Protein AF-A0A316V2R5-F1 (afdb_monomer)

Structure (mmCIF, N/CA/C/O backbone):
data_AF-A0A316V2R5-F1
#
_entry.id   AF-A0A316V2R5-F1
#
loop_
_atom_site.group_PDB
_atom_site.id
_atom_site.type_symbol
_atom_site.label_atom_id
_atom_site.label_alt_id
_atom_site.label_comp_id
_atom_site.label_asym_id
_atom_site.label_entity_id
_atom_site.label_seq_id
_atom_site.pdbx_PDB_ins_code
_atom_site.Cartn_x
_atom_site.Cartn_y
_atom_site.Cartn_z
_atom_site.occupancy
_atom_site.B_iso_or_equiv
_atom_site.auth_seq_id
_atom_site.auth_comp_id
_atom_site.auth_asym_id
_atom_site.auth_atom_id
_atom_site.pdbx_PDB_model_num
ATOM 1 N N . MET A 1 1 ? 9.899 -23.967 -15.876 1.00 57.00 1 MET A N 1
ATOM 2 C CA . MET A 1 1 ? 8.628 -23.211 -15.819 1.00 57.00 1 MET A CA 1
ATOM 3 C C . MET A 1 1 ? 8.874 -22.026 -14.898 1.00 57.00 1 MET A C 1
ATOM 5 O O . MET A 1 1 ? 9.394 -22.251 -13.816 1.00 57.00 1 MET A O 1
ATOM 9 N N . TYR A 1 2 ? 8.660 -20.788 -15.346 1.00 71.38 2 TYR A N 1
ATOM 10 C CA . TYR A 1 2 ? 8.937 -19.598 -14.530 1.00 71.38 2 TYR A CA 1
ATOM 11 C C . TYR A 1 2 ? 7.836 -19.449 -13.472 1.00 71.38 2 TYR A C 1
ATOM 13 O O . TYR A 1 2 ? 6.661 -19.395 -13.844 1.00 71.38 2 TYR A O 1
ATOM 21 N N . ASP A 1 3 ? 8.188 -19.426 -12.184 1.00 87.25 3 ASP A N 1
ATOM 22 C CA . ASP A 1 3 ? 7.210 -19.162 -11.127 1.00 87.25 3 ASP A CA 1
ATOM 23 C C . ASP A 1 3 ? 6.804 -17.686 -11.172 1.00 87.25 3 ASP A C 1
ATOM 25 O O . ASP A 1 3 ? 7.590 -16.796 -10.852 1.00 87.25 3 ASP A O 1
ATOM 29 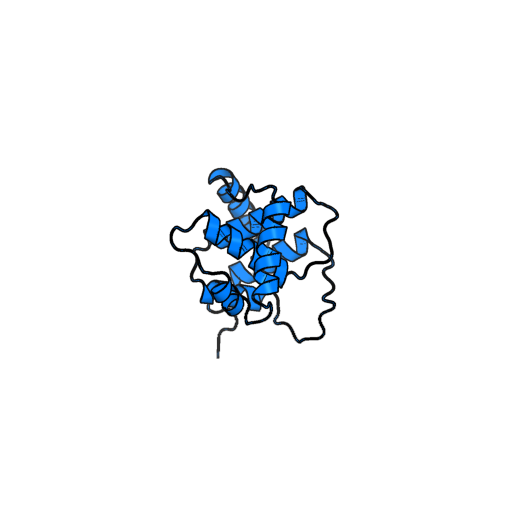N N . ARG A 1 4 ? 5.559 -17.430 -11.581 1.00 89.31 4 ARG A N 1
ATOM 30 C CA . ARG A 1 4 ? 4.990 -16.078 -11.693 1.00 89.31 4 ARG A CA 1
ATOM 31 C C . ARG A 1 4 ? 4.836 -15.380 -10.343 1.00 89.31 4 ARG A C 1
ATOM 33 O O . ARG A 1 4 ? 4.650 -14.169 -10.318 1.00 89.31 4 ARG A O 1
ATOM 40 N N . PHE A 1 5 ? 4.899 -16.135 -9.247 1.00 93.44 5 PHE A N 1
ATOM 41 C CA . PHE A 1 5 ? 4.789 -15.609 -7.894 1.00 93.44 5 PHE A CA 1
ATOM 42 C C . PHE A 1 5 ? 6.138 -15.452 -7.197 1.00 93.44 5 PHE A C 1
ATOM 44 O O . PHE A 1 5 ? 6.164 -14.952 -6.079 1.00 93.44 5 PHE A O 1
ATOM 51 N N . TYR A 1 6 ? 7.253 -15.828 -7.832 1.00 92.56 6 TYR A N 1
ATOM 52 C CA . TYR A 1 6 ? 8.590 -15.638 -7.264 1.00 92.56 6 TYR A CA 1
ATOM 53 C C . TYR A 1 6 ? 8.755 -16.218 -5.840 1.00 92.56 6 TYR A C 1
ATOM 55 O O . TYR A 1 6 ? 9.518 -15.674 -5.047 1.00 92.56 6 TYR A O 1
ATOM 63 N N . GLY A 1 7 ? 8.018 -17.280 -5.492 1.00 92.62 7 GLY A N 1
ATOM 64 C CA . GLY A 1 7 ? 7.961 -17.847 -4.139 1.00 92.62 7 GLY A CA 1
ATOM 65 C C . GLY A 1 7 ? 6.985 -17.171 -3.161 1.00 92.62 7 GLY A C 1
ATOM 66 O O . GLY A 1 7 ? 6.810 -17.666 -2.057 1.00 92.62 7 GLY A O 1
ATOM 67 N N . HIS A 1 8 ? 6.296 -16.095 -3.549 1.00 93.88 8 HIS A N 1
ATOM 68 C CA . HIS A 1 8 ? 5.414 -15.293 -2.684 1.00 93.88 8 HIS A CA 1
ATOM 69 C C . HIS A 1 8 ? 3.914 -15.541 -2.919 1.00 93.88 8 HIS A C 1
ATOM 71 O O . HIS A 1 8 ? 3.099 -14.636 -2.729 1.00 93.88 8 HIS A O 1
ATOM 77 N N . ARG A 1 9 ? 3.513 -16.735 -3.376 1.00 93.88 9 ARG A N 1
ATOM 78 C CA . ARG A 1 9 ? 2.118 -17.011 -3.775 1.00 93.88 9 ARG A CA 1
ATOM 79 C C . ARG A 1 9 ? 1.118 -16.730 -2.656 1.00 93.88 9 ARG A C 1
ATOM 81 O O . ARG A 1 9 ? 0.204 -15.935 -2.853 1.00 93.88 9 ARG A O 1
ATOM 88 N N . GLU A 1 10 ? 1.318 -17.353 -1.501 1.00 93.81 10 GLU A N 1
ATOM 89 C CA . GLU A 1 10 ? 0.358 -17.331 -0.394 1.00 93.81 10 GLU A CA 1
ATOM 90 C C . GLU A 1 10 ? 0.108 -15.911 0.120 1.00 93.81 10 GLU A C 1
ATOM 92 O O . GLU A 1 10 ? -1.036 -15.455 0.150 1.00 93.81 10 GLU A O 1
ATOM 97 N N . ILE A 1 11 ? 1.175 -15.171 0.436 1.00 94.94 11 ILE A N 1
ATOM 98 C CA . ILE A 1 11 ? 1.071 -13.792 0.928 1.00 94.94 11 ILE A CA 1
ATOM 99 C C . ILE A 1 11 ? 0.495 -12.838 -0.126 1.00 94.94 11 ILE A C 1
ATOM 101 O O . ILE A 1 11 ? -0.235 -11.901 0.208 1.00 94.94 11 ILE A O 1
ATOM 105 N N . SER A 1 12 ? 0.760 -13.085 -1.411 1.00 95.88 12 SER A N 1
ATOM 106 C CA . SER A 1 12 ? 0.262 -12.230 -2.491 1.00 95.88 12 SER A CA 1
ATOM 107 C C . SER A 1 12 ? -1.225 -12.432 -2.762 1.00 95.88 12 SER A C 1
ATOM 109 O O . SER A 1 12 ? -1.952 -11.461 -2.973 1.00 95.88 12 SER A O 1
ATOM 111 N N . GLU A 1 13 ? -1.696 -13.679 -2.734 1.00 94.50 13 GLU A N 1
ATOM 112 C CA . GLU A 1 13 ? -3.117 -14.002 -2.883 1.00 94.50 13 GLU A CA 1
ATOM 113 C C . GLU A 1 13 ? -3.917 -13.589 -1.641 1.00 94.50 13 GLU A C 1
ATOM 115 O O . GLU A 1 13 ? -5.005 -13.026 -1.781 1.00 94.50 13 GLU A O 1
ATOM 120 N N . LEU A 1 14 ? -3.349 -13.749 -0.439 1.00 94.81 14 LEU A N 1
ATOM 121 C CA . LEU A 1 14 ? -3.911 -13.179 0.786 1.00 94.81 14 LEU A CA 1
ATOM 122 C C . LEU A 1 14 ? -4.071 -11.659 0.664 1.00 94.81 14 LEU A C 1
ATOM 124 O O . LEU A 1 14 ? -5.147 -11.122 0.923 1.00 94.81 14 LEU A O 1
ATOM 128 N N . SER A 1 15 ? -3.019 -10.966 0.229 1.00 95.62 15 SER A N 1
ATOM 129 C CA . SER A 1 15 ? -3.038 -9.512 0.056 1.00 95.62 15 SER A CA 1
ATOM 130 C C . SER A 1 15 ? -4.097 -9.067 -0.961 1.00 95.62 15 SER A C 1
ATOM 132 O O . SER A 1 15 ? -4.845 -8.124 -0.698 1.00 95.62 15 SER A O 1
ATOM 134 N N . GLU A 1 16 ? -4.217 -9.761 -2.100 1.00 94.31 16 GLU A N 1
ATOM 135 C CA . GLU A 1 16 ? -5.275 -9.520 -3.095 1.00 94.31 16 GLU A CA 1
ATOM 136 C C . GLU A 1 16 ? -6.676 -9.705 -2.489 1.00 94.31 16 GLU A C 1
ATOM 138 O O . GLU A 1 16 ? -7.549 -8.854 -2.692 1.00 94.31 16 GLU A O 1
ATOM 143 N N . SER A 1 17 ? -6.883 -10.776 -1.717 1.00 92.62 17 SER A N 1
ATOM 144 C CA . SER A 1 17 ? -8.154 -11.066 -1.045 1.00 92.62 17 SER A CA 1
ATOM 145 C C . SER A 1 17 ? -8.529 -9.974 -0.038 1.00 92.62 17 SER A C 1
ATOM 147 O O . SER A 1 17 ? -9.634 -9.432 -0.092 1.00 92.62 17 SER A O 1
ATOM 149 N N . VAL A 1 18 ? -7.586 -9.556 0.814 1.00 93.19 18 VAL A N 1
ATOM 150 C CA . VAL A 1 18 ? -7.789 -8.481 1.801 1.00 93.19 18 VAL A CA 1
ATOM 151 C C . VAL A 1 18 ? -8.138 -7.160 1.119 1.00 93.19 18 VAL A C 1
ATOM 153 O O . VAL A 1 18 ? -9.100 -6.497 1.509 1.00 93.19 18 VAL A O 1
ATOM 156 N N . ILE A 1 19 ? -7.403 -6.773 0.074 1.00 93.06 19 ILE A N 1
ATOM 157 C CA . ILE A 1 19 ? -7.681 -5.537 -0.673 1.00 93.06 19 ILE A CA 1
ATOM 158 C C . ILE A 1 19 ? -9.070 -5.594 -1.314 1.00 93.06 19 ILE A C 1
ATOM 160 O O . ILE A 1 19 ? -9.820 -4.617 -1.251 1.00 93.06 19 ILE A O 1
ATOM 164 N N . SER A 1 20 ? -9.431 -6.740 -1.890 1.00 90.00 20 SER A N 1
ATOM 165 C CA . SER A 1 20 ? -10.738 -6.948 -2.517 1.00 90.00 20 SER A CA 1
ATOM 166 C C . SER A 1 20 ? -11.876 -6.876 -1.497 1.00 90.00 20 SER A C 1
ATOM 168 O O . SER A 1 20 ? -12.891 -6.232 -1.762 1.00 90.00 20 SER A O 1
ATOM 170 N N . ALA A 1 21 ? -11.691 -7.459 -0.310 1.00 89.69 21 ALA A N 1
ATOM 171 C CA . ALA A 1 21 ? -12.656 -7.399 0.784 1.00 89.69 21 ALA A CA 1
ATOM 172 C C . ALA A 1 21 ? -12.825 -5.971 1.336 1.00 89.69 21 ALA A C 1
ATOM 174 O O . ALA A 1 21 ? -13.944 -5.532 1.598 1.00 89.69 21 ALA A O 1
ATOM 175 N N . LEU A 1 22 ? -11.731 -5.213 1.474 1.00 90.50 22 LEU A N 1
ATOM 176 C CA . LEU A 1 22 ? -11.766 -3.844 2.000 1.00 90.50 22 LEU A CA 1
ATOM 177 C C . LEU A 1 22 ? -12.360 -2.834 1.004 1.00 90.50 22 LEU A C 1
ATOM 179 O O . LEU A 1 22 ? -13.058 -1.903 1.412 1.00 90.50 22 LEU A O 1
ATOM 183 N N . PHE A 1 23 ? -12.102 -2.984 -0.296 1.00 87.50 23 PHE A N 1
ATOM 184 C CA . PHE A 1 23 ? -12.419 -1.962 -1.306 1.00 87.50 23 PHE A CA 1
ATOM 185 C C . PHE A 1 23 ? -13.319 -2.464 -2.443 1.00 87.50 23 PHE A C 1
ATOM 187 O O . PHE A 1 23 ? -13.277 -1.897 -3.533 1.00 87.50 23 PHE A O 1
ATOM 194 N N . ALA A 1 24 ? -14.139 -3.492 -2.183 1.00 69.25 24 ALA A N 1
ATOM 195 C CA . ALA A 1 24 ? -15.041 -4.133 -3.145 1.00 69.25 24 ALA A CA 1
ATOM 196 C C . ALA A 1 24 ? -15.656 -3.149 -4.163 1.00 69.25 24 ALA A C 1
ATOM 198 O O . ALA A 1 24 ? -16.225 -2.120 -3.787 1.00 69.25 24 ALA A O 1
ATOM 199 N N . SER A 1 25 ? -15.552 -3.511 -5.450 1.00 57.28 25 SER A N 1
ATOM 200 C CA . SER A 1 25 ? -15.792 -2.682 -6.645 1.00 57.28 25 SER A CA 1
ATOM 201 C C . SER A 1 25 ? -14.676 -1.674 -6.949 1.00 57.28 25 SER A C 1
ATOM 203 O O . SER A 1 25 ? -14.856 -0.452 -6.899 1.00 57.28 25 SER A O 1
ATOM 205 N N . VAL A 1 26 ? -13.536 -2.202 -7.388 1.00 52.50 26 VAL A N 1
ATOM 206 C CA . VAL A 1 26 ? -12.526 -1.421 -8.097 1.00 52.50 26 VAL A CA 1
ATOM 207 C C . VAL A 1 26 ? -12.589 -1.758 -9.583 1.00 52.50 26 VAL A C 1
ATOM 209 O O . VAL A 1 26 ? -11.861 -2.613 -10.075 1.00 52.50 26 VAL A O 1
ATOM 212 N N . SER A 1 27 ? -13.485 -1.102 -10.314 1.00 47.22 27 SER A N 1
ATOM 213 C CA . SER A 1 27 ? -13.498 -1.187 -11.774 1.00 47.22 27 SER A CA 1
ATOM 214 C C . SER A 1 27 ? -12.279 -0.433 -12.300 1.00 47.22 27 SER A C 1
ATOM 216 O O . SER A 1 27 ? -12.206 0.792 -12.205 1.00 47.22 27 SER A O 1
ATOM 218 N N . SER A 1 28 ? -11.286 -1.152 -12.818 1.00 49.19 28 SER A N 1
ATOM 219 C CA . SER A 1 28 ? -10.127 -0.542 -13.461 1.00 49.19 28 SER A CA 1
ATOM 220 C C . SER A 1 28 ? -10.562 0.116 -14.770 1.00 49.19 28 SER A C 1
ATOM 222 O O . SER A 1 28 ? -10.655 -0.541 -15.802 1.00 49.19 28 SER A O 1
ATOM 224 N N . SER A 1 29 ? -10.783 1.429 -14.762 1.00 47.66 29 SER A N 1
ATOM 225 C CA . SER A 1 29 ? -10.847 2.243 -15.981 1.00 47.66 29 SER A CA 1
ATOM 226 C C . SER A 1 29 ? -9.435 2.471 -16.546 1.00 47.66 29 SER A C 1
ATOM 228 O O . SER A 1 29 ? -9.019 3.608 -16.765 1.00 47.66 29 SER A O 1
ATOM 230 N N . GLN A 1 30 ? -8.640 1.407 -16.688 1.00 54.78 30 GLN A N 1
ATOM 231 C CA . GLN A 1 30 ? -7.289 1.481 -17.239 1.00 54.78 30 GLN A CA 1
ATOM 232 C C . GLN A 1 30 ? -7.267 0.811 -18.607 1.00 54.78 30 GLN A C 1
ATOM 234 O O . GLN A 1 30 ? -7.675 -0.332 -18.769 1.00 54.78 30 GLN A O 1
ATOM 239 N N . THR A 1 31 ? -6.789 1.558 -19.597 1.00 53.44 31 THR A N 1
ATOM 240 C CA . THR A 1 31 ? -6.700 1.153 -21.006 1.00 53.44 31 THR A CA 1
ATOM 241 C C . THR A 1 31 ? -5.473 0.290 -21.307 1.00 53.44 31 THR A C 1
ATOM 243 O O . THR A 1 31 ? -5.319 -0.186 -22.428 1.00 53.44 31 THR A O 1
ATOM 246 N N . ARG A 1 32 ? -4.581 0.095 -20.325 1.00 62.09 32 ARG A N 1
ATOM 247 C CA . ARG A 1 32 ? -3.375 -0.730 -20.448 1.00 62.09 32 ARG A CA 1
ATOM 248 C C . ARG A 1 32 ? -3.621 -2.110 -19.839 1.00 62.09 32 ARG A C 1
ATOM 250 O O . ARG A 1 32 ? -4.241 -2.174 -18.780 1.00 62.09 32 ARG A O 1
ATOM 257 N N . PRO A 1 33 ? -3.105 -3.192 -20.447 1.00 69.81 33 PRO A N 1
ATOM 258 C CA . PRO A 1 33 ? -3.133 -4.503 -19.819 1.00 69.81 33 PRO A CA 1
ATOM 259 C C . PRO A 1 33 ? -2.319 -4.449 -18.523 1.00 69.81 33 PRO A C 1
ATOM 261 O O . PRO A 1 33 ? -1.110 -4.215 -18.546 1.00 69.81 33 PRO A O 1
ATOM 264 N N . THR A 1 34 ? -2.998 -4.610 -17.391 1.00 78.75 34 THR A N 1
ATOM 265 C CA . THR A 1 34 ? -2.380 -4.675 -16.067 1.00 78.75 34 THR A CA 1
ATOM 266 C C . THR A 1 34 ? -2.260 -6.132 -15.619 1.00 78.75 34 THR A C 1
ATOM 268 O O . THR A 1 34 ? -3.161 -6.930 -15.886 1.00 78.75 34 THR A O 1
ATOM 271 N N . PRO A 1 35 ? -1.158 -6.515 -14.947 1.00 85.81 35 PRO A N 1
ATOM 272 C CA . PRO A 1 35 ? -1.033 -7.851 -14.364 1.00 85.81 35 PRO A CA 1
ATOM 273 C C . PRO A 1 35 ? -2.120 -8.092 -13.310 1.00 85.81 35 PRO A C 1
ATOM 275 O O . PRO A 1 35 ? -2.620 -7.137 -12.704 1.00 85.81 35 PRO A O 1
ATOM 278 N N . ARG A 1 36 ? -2.448 -9.363 -13.031 1.00 92.12 36 ARG A N 1
ATOM 279 C CA . ARG A 1 36 ? -3.294 -9.723 -11.878 1.00 92.12 36 ARG A CA 1
ATOM 280 C C . ARG A 1 36 ? -2.704 -9.096 -10.610 1.00 92.12 36 ARG A C 1
ATOM 282 O O . ARG A 1 36 ? -1.483 -9.018 -10.471 1.00 92.12 36 ARG A O 1
ATOM 289 N N . LEU A 1 37 ? -3.554 -8.642 -9.689 1.00 93.81 37 LEU A N 1
ATOM 290 C CA . LEU A 1 37 ? -3.094 -7.956 -8.481 1.00 93.81 37 LEU A CA 1
ATOM 291 C C . LEU A 1 37 ? -2.141 -8.839 -7.658 1.00 93.81 37 LEU A C 1
ATOM 293 O O . LEU A 1 37 ? -1.078 -8.366 -7.275 1.00 93.81 37 LEU A O 1
ATOM 297 N N . ALA A 1 38 ? -2.445 -10.121 -7.471 1.00 95.31 38 ALA A N 1
ATOM 298 C CA . ALA A 1 38 ? -1.574 -11.050 -6.756 1.00 95.31 38 ALA A CA 1
ATOM 299 C C . ALA A 1 38 ? -0.210 -11.247 -7.451 1.00 95.31 38 ALA A C 1
ATOM 301 O O . ALA A 1 38 ? 0.820 -11.230 -6.788 1.00 95.31 38 ALA A O 1
ATOM 302 N N . GLU A 1 39 ? -0.158 -11.359 -8.783 1.00 95.69 39 GLU A N 1
ATOM 303 C CA . GLU A 1 39 ? 1.120 -11.464 -9.518 1.00 95.69 39 GLU A CA 1
ATOM 304 C C . GLU A 1 39 ? 1.944 -10.169 -9.401 1.00 95.69 39 GLU A C 1
ATOM 306 O O . GLU A 1 39 ? 3.167 -10.189 -9.263 1.00 95.69 39 GLU A O 1
ATOM 311 N N . PHE A 1 40 ? 1.268 -9.020 -9.412 1.00 96.38 40 PHE A N 1
ATOM 312 C CA . PHE A 1 40 ? 1.897 -7.723 -9.199 1.00 96.38 40 PHE A CA 1
ATOM 313 C C . PHE A 1 40 ? 2.472 -7.568 -7.789 1.00 96.38 40 PHE A C 1
ATOM 315 O O . PHE A 1 40 ? 3.592 -7.077 -7.638 1.00 96.38 40 PHE A O 1
ATOM 322 N N . ILE A 1 41 ? 1.720 -8.000 -6.775 1.00 97.31 41 ILE A N 1
ATOM 323 C CA . ILE A 1 41 ? 2.158 -8.015 -5.378 1.00 97.31 41 ILE A CA 1
ATOM 324 C C . ILE A 1 41 ? 3.380 -8.919 -5.236 1.00 97.31 41 ILE A C 1
ATOM 326 O O . ILE A 1 41 ? 4.403 -8.472 -4.727 1.00 97.31 41 ILE A O 1
ATOM 330 N N . ALA A 1 42 ? 3.324 -10.131 -5.784 1.00 97.06 42 ALA A N 1
ATOM 331 C CA . ALA A 1 42 ? 4.426 -11.082 -5.745 1.00 97.06 42 ALA A CA 1
ATOM 332 C C . ALA A 1 42 ? 5.717 -10.516 -6.349 1.00 97.06 42 ALA A C 1
ATOM 334 O O . ALA A 1 42 ? 6.793 -10.630 -5.762 1.00 97.06 42 ALA A O 1
ATOM 335 N N . TYR A 1 43 ? 5.606 -9.841 -7.496 1.00 96.69 43 TYR A N 1
ATOM 336 C CA . TYR A 1 43 ? 6.733 -9.131 -8.089 1.00 96.69 43 TYR A CA 1
ATOM 337 C C . TYR A 1 43 ? 7.264 -8.024 -7.168 1.00 96.69 43 TYR A C 1
ATOM 339 O O . TYR A 1 43 ? 8.477 -7.892 -7.009 1.00 96.69 43 TYR A O 1
ATOM 347 N N . ALA A 1 44 ? 6.386 -7.218 -6.563 1.00 97.06 44 ALA A N 1
ATOM 348 C CA . ALA A 1 44 ? 6.807 -6.140 -5.673 1.00 97.06 44 ALA A CA 1
ATOM 349 C C . ALA A 1 44 ? 7.592 -6.684 -4.469 1.00 97.06 44 ALA A C 1
ATOM 351 O O . ALA A 1 44 ? 8.670 -6.169 -4.182 1.00 97.06 44 ALA A O 1
ATOM 352 N N . LEU A 1 45 ? 7.106 -7.761 -3.843 1.00 96.81 45 LEU A N 1
ATOM 353 C CA . LEU A 1 45 ? 7.780 -8.441 -2.731 1.00 96.81 45 LEU A CA 1
ATOM 354 C C . LEU A 1 45 ? 9.140 -9.008 -3.151 1.00 96.81 45 LEU A C 1
ATOM 356 O O . LEU A 1 45 ? 10.153 -8.743 -2.503 1.00 96.81 45 LEU A O 1
ATOM 360 N N . HIS A 1 46 ? 9.198 -9.673 -4.306 1.00 95.75 46 HIS A N 1
ATOM 361 C CA . HIS A 1 46 ? 10.450 -10.176 -4.868 1.00 95.75 46 HIS A CA 1
ATOM 362 C C . HIS A 1 46 ? 11.484 -9.060 -5.100 1.00 95.75 46 HIS A C 1
ATOM 364 O O . HIS A 1 46 ? 12.682 -9.236 -4.857 1.00 95.75 46 HIS A O 1
ATOM 370 N N . ARG A 1 47 ? 11.032 -7.897 -5.589 1.00 95.12 47 ARG A N 1
ATOM 371 C CA . ARG A 1 47 ? 11.903 -6.755 -5.894 1.00 95.12 47 ARG A CA 1
ATOM 372 C C . ARG A 1 47 ? 12.407 -6.030 -4.659 1.00 95.12 47 ARG A C 1
ATOM 374 O O . ARG A 1 47 ? 13.530 -5.533 -4.709 1.00 95.12 47 ARG A O 1
ATOM 381 N N . THR A 1 48 ? 11.591 -5.915 -3.618 1.00 94.50 48 THR A N 1
ATOM 382 C CA . THR A 1 48 ? 11.947 -5.162 -2.411 1.00 94.50 48 THR A CA 1
ATOM 383 C C . THR A 1 48 ? 12.675 -6.017 -1.382 1.00 94.50 48 THR A C 1
ATOM 385 O O . THR A 1 48 ? 13.464 -5.464 -0.617 1.00 94.50 48 THR A O 1
ATOM 388 N N . ARG A 1 49 ? 12.443 -7.340 -1.376 1.00 94.19 49 ARG A N 1
ATOM 389 C CA . ARG A 1 49 ? 12.982 -8.287 -0.382 1.00 94.19 49 ARG A CA 1
ATOM 390 C C . ARG A 1 49 ? 12.699 -7.851 1.059 1.00 94.19 49 ARG A C 1
ATOM 392 O O . ARG A 1 49 ? 13.519 -8.067 1.947 1.00 94.19 49 ARG A O 1
ATOM 399 N N . LEU A 1 50 ? 11.567 -7.181 1.260 1.00 92.94 50 LEU A N 1
ATOM 400 C CA . LEU A 1 50 ? 11.125 -6.770 2.585 1.00 92.94 50 LEU A CA 1
ATOM 401 C C . LEU A 1 50 ? 10.619 -7.995 3.360 1.00 92.94 50 LEU A C 1
ATOM 403 O O . LEU A 1 50 ? 10.069 -8.903 2.732 1.00 92.94 50 LEU A O 1
ATOM 407 N N . PRO A 1 51 ? 10.767 -8.011 4.694 1.00 93.50 51 PRO A N 1
ATOM 408 C CA . PRO A 1 51 ? 10.140 -9.018 5.543 1.00 93.50 51 PRO A CA 1
ATOM 409 C C . PRO A 1 51 ? 8.612 -9.028 5.391 1.00 93.50 51 PRO A C 1
ATOM 411 O O . PRO A 1 51 ? 7.998 -7.991 5.101 1.00 93.50 51 PRO A O 1
ATOM 414 N N . ASP A 1 52 ? 7.988 -10.184 5.618 1.00 94.00 52 ASP A N 1
ATOM 415 C CA . ASP A 1 52 ? 6.535 -10.355 5.501 1.00 94.00 52 ASP A CA 1
ATOM 416 C C . ASP A 1 52 ? 5.775 -9.430 6.466 1.00 94.00 52 ASP A C 1
ATOM 418 O O . ASP A 1 52 ? 4.707 -8.918 6.124 1.00 94.00 52 ASP A O 1
ATOM 422 N N . GLU A 1 53 ? 6.365 -9.106 7.620 1.00 95.19 53 GLU A N 1
ATOM 423 C CA . GLU A 1 53 ? 5.842 -8.154 8.604 1.00 95.19 53 GLU A CA 1
ATOM 424 C C . GLU A 1 53 ? 5.548 -6.780 7.981 1.00 95.19 53 GLU A C 1
ATOM 426 O O . GLU A 1 53 ? 4.512 -6.175 8.268 1.00 95.19 53 GLU A O 1
ATOM 431 N N . ILE A 1 54 ? 6.398 -6.306 7.062 1.00 96.25 54 ILE A N 1
ATOM 432 C CA . ILE A 1 54 ? 6.199 -5.027 6.360 1.00 96.25 54 ILE A CA 1
ATOM 433 C C . ILE A 1 54 ? 5.007 -5.111 5.398 1.00 96.25 54 ILE A C 1
ATOM 435 O O . ILE A 1 54 ? 4.274 -4.137 5.201 1.00 96.25 54 ILE A O 1
ATOM 439 N N . THR A 1 55 ? 4.761 -6.291 4.828 1.00 97.12 55 THR A N 1
ATOM 440 C CA . THR A 1 55 ? 3.587 -6.545 3.986 1.00 97.12 55 THR A CA 1
ATOM 441 C C . THR A 1 55 ? 2.309 -6.541 4.821 1.00 97.12 55 THR A C 1
ATOM 443 O O . THR A 1 55 ? 1.333 -5.885 4.448 1.00 97.12 55 THR A O 1
ATOM 446 N N . PHE A 1 56 ? 2.312 -7.191 5.987 1.00 97.06 56 PHE A N 1
ATOM 447 C CA . PHE A 1 56 ? 1.177 -7.148 6.912 1.00 97.06 56 PHE A CA 1
ATOM 448 C C . PHE A 1 56 ? 0.908 -5.731 7.422 1.00 97.06 56 PHE A C 1
ATOM 450 O O . PHE A 1 56 ? -0.250 -5.308 7.478 1.00 97.06 56 PHE A O 1
ATOM 457 N N . GLN A 1 57 ? 1.957 -4.956 7.700 1.00 97.69 57 GLN A N 1
ATOM 458 C CA . GLN A 1 57 ? 1.826 -3.552 8.075 1.00 97.69 57 GLN A CA 1
ATOM 459 C C . GLN A 1 57 ? 1.185 -2.734 6.947 1.00 97.69 57 GLN A C 1
ATOM 461 O O . GLN A 1 57 ? 0.265 -1.957 7.200 1.00 97.69 57 GLN A O 1
ATOM 466 N N . ALA A 1 58 ? 1.578 -2.952 5.689 1.00 97.94 58 ALA A N 1
ATOM 467 C CA . ALA A 1 58 ? 0.945 -2.309 4.537 1.00 97.94 58 ALA A CA 1
ATOM 468 C C . ALA A 1 58 ? -0.563 -2.617 4.457 1.00 97.94 58 ALA A C 1
ATOM 470 O O . ALA A 1 58 ? -1.386 -1.710 4.292 1.00 97.94 58 ALA A O 1
ATOM 471 N N . LEU A 1 59 ? -0.952 -3.883 4.632 1.00 97.50 59 LEU A N 1
ATOM 472 C CA . LEU A 1 59 ? -2.360 -4.289 4.678 1.00 97.50 59 LEU A CA 1
ATOM 473 C C . LEU A 1 59 ? -3.107 -3.653 5.860 1.00 97.50 59 LEU A C 1
ATOM 475 O O . LEU A 1 59 ? -4.251 -3.213 5.710 1.00 97.50 59 LEU A O 1
ATOM 479 N N . PHE A 1 60 ? -2.453 -3.535 7.015 1.00 97.19 60 PHE A N 1
ATOM 480 C CA . PHE A 1 60 ? -3.005 -2.859 8.184 1.00 97.19 60 PHE A CA 1
ATOM 481 C C . PHE A 1 60 ? -3.263 -1.372 7.904 1.00 97.19 60 PHE A C 1
ATOM 483 O O . PHE A 1 60 ? -4.331 -0.853 8.240 1.00 97.19 60 PHE A O 1
ATOM 490 N N . LEU A 1 61 ? -2.337 -0.679 7.232 1.00 97.38 61 LEU A N 1
ATOM 491 C CA . LEU A 1 61 ? -2.531 0.717 6.827 1.00 97.38 61 LEU A CA 1
ATOM 492 C C . LEU A 1 61 ? -3.740 0.871 5.897 1.00 97.38 61 LEU A C 1
ATOM 494 O O . LEU A 1 61 ? -4.524 1.808 6.054 1.00 97.38 61 LEU A O 1
ATOM 498 N N . LEU A 1 62 ? -3.959 -0.072 4.979 1.00 96.25 62 LEU A N 1
ATOM 499 C CA . LEU A 1 62 ? -5.149 -0.078 4.125 1.00 96.25 62 LEU A CA 1
ATOM 500 C C . LEU A 1 62 ? -6.443 -0.323 4.911 1.00 96.25 62 LEU A C 1
ATOM 502 O O . LEU A 1 62 ? -7.449 0.344 4.652 1.00 96.25 62 LEU A O 1
ATOM 506 N N . ARG A 1 63 ? -6.427 -1.208 5.913 1.00 95.19 63 ARG A N 1
ATOM 507 C CA . ARG A 1 63 ? -7.551 -1.372 6.848 1.00 95.19 63 ARG A CA 1
ATOM 508 C C . ARG A 1 63 ? -7.823 -0.071 7.607 1.00 95.19 63 ARG A C 1
ATOM 510 O O . ARG A 1 63 ? -8.972 0.357 7.676 1.00 95.19 63 ARG A O 1
ATOM 517 N N . ARG A 1 64 ? -6.786 0.597 8.122 1.00 95.19 64 ARG A N 1
ATOM 518 C CA . ARG A 1 64 ? -6.894 1.889 8.827 1.00 95.19 64 ARG A CA 1
ATOM 519 C C . ARG A 1 64 ? -7.479 2.976 7.916 1.00 95.19 64 ARG A C 1
ATOM 521 O O . ARG A 1 64 ? -8.373 3.709 8.340 1.00 95.19 64 ARG A O 1
ATOM 528 N N . LEU A 1 65 ? -7.046 3.030 6.653 1.00 94.88 65 LEU A N 1
ATOM 529 C CA . LEU A 1 65 ? -7.623 3.905 5.629 1.00 94.88 65 LEU A CA 1
ATOM 530 C C . LEU A 1 65 ? -9.119 3.625 5.439 1.00 94.88 65 LEU A C 1
ATOM 532 O O . LEU A 1 65 ? -9.924 4.556 5.478 1.00 94.88 65 LEU A O 1
ATOM 536 N N . LYS A 1 66 ? -9.499 2.353 5.266 1.00 93.19 66 LYS A N 1
ATOM 537 C CA . LYS A 1 66 ? -10.896 1.955 5.066 1.00 93.19 66 LYS A CA 1
ATOM 538 C C . LYS A 1 66 ? -11.772 2.280 6.277 1.00 93.19 66 LYS A C 1
ATOM 540 O O . LYS A 1 66 ? -12.882 2.770 6.093 1.00 93.19 66 LYS A O 1
ATOM 545 N N . SER A 1 67 ? -11.273 2.070 7.494 1.00 92.94 67 SER A N 1
ATOM 546 C CA . SER A 1 67 ? -11.984 2.430 8.727 1.00 92.94 67 SER A CA 1
ATOM 547 C C . SER A 1 67 ? -12.233 3.934 8.831 1.00 92.94 67 SER A C 1
ATOM 549 O O . SER A 1 67 ? -13.305 4.351 9.260 1.00 92.94 67 SER A O 1
ATOM 551 N N . ARG A 1 68 ? -11.267 4.762 8.412 1.00 93.19 68 ARG A N 1
ATOM 552 C CA . ARG A 1 68 ? -11.418 6.224 8.423 1.00 93.19 68 ARG A CA 1
ATOM 553 C C . ARG A 1 68 ? -12.334 6.730 7.310 1.00 93.19 68 ARG A C 1
ATOM 555 O O . ARG A 1 68 ? -13.058 7.700 7.515 1.00 93.19 68 ARG A O 1
ATOM 562 N N . PHE A 1 69 ? -12.316 6.075 6.152 1.00 91.38 69 PHE A N 1
ATOM 563 C CA . PHE A 1 69 ? -13.134 6.435 4.996 1.00 91.38 69 PHE A CA 1
ATOM 564 C C . PHE A 1 69 ? -13.925 5.221 4.478 1.00 91.38 69 PHE A C 1
ATOM 566 O O . PHE A 1 69 ? -13.581 4.661 3.433 1.00 91.38 69 PHE A O 1
ATOM 573 N N . PRO A 1 70 ? -15.027 4.818 5.143 1.00 89.31 70 PRO A N 1
ATOM 574 C CA . PRO A 1 70 ? -15.803 3.640 4.741 1.00 89.31 70 PRO A CA 1
ATOM 575 C C . PRO A 1 70 ? -16.343 3.723 3.307 1.00 89.31 70 PRO A C 1
ATOM 577 O O . PRO A 1 70 ? -16.428 2.713 2.604 1.00 89.31 70 PRO A O 1
ATOM 580 N N . ALA A 1 71 ? -16.647 4.938 2.840 1.00 84.69 71 ALA A N 1
ATOM 581 C CA . ALA A 1 71 ? -17.125 5.214 1.487 1.00 84.69 71 ALA A CA 1
ATOM 582 C C . ALA A 1 71 ? -16.008 5.334 0.431 1.00 84.69 71 ALA A C 1
ATOM 584 O O . ALA A 1 71 ? -16.319 5.544 -0.740 1.00 84.69 71 ALA A O 1
ATOM 585 N N . ALA A 1 72 ? -14.727 5.206 0.809 1.00 79.62 72 ALA A N 1
ATOM 586 C CA . ALA A 1 72 ? -13.619 5.280 -0.138 1.00 79.62 72 ALA A CA 1
ATOM 587 C C . ALA A 1 72 ? -13.768 4.209 -1.228 1.00 79.62 72 ALA A C 1
ATOM 589 O O . ALA A 1 72 ? -13.842 3.008 -0.950 1.00 79.62 72 ALA A O 1
ATOM 590 N N . ARG A 1 73 ? -13.827 4.683 -2.473 1.00 73.38 73 ARG A N 1
ATOM 591 C CA . ARG A 1 73 ? 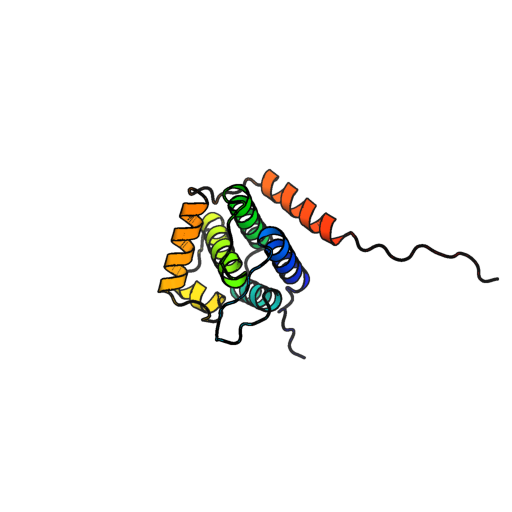-13.934 3.917 -3.718 1.00 73.38 73 ARG A CA 1
ATOM 592 C C . ARG A 1 73 ? -13.071 4.615 -4.776 1.00 73.38 73 ARG A C 1
ATOM 594 O O . ARG A 1 73 ? -12.752 5.791 -4.624 1.00 73.38 73 ARG A O 1
ATOM 601 N N . GLY A 1 74 ? -12.718 3.913 -5.853 1.00 65.38 74 GLY A N 1
ATOM 602 C CA . GLY A 1 74 ? -12.131 4.548 -7.045 1.00 65.38 74 GLY A CA 1
ATOM 603 C C . GLY A 1 74 ? -10.602 4.526 -7.169 1.00 65.38 74 GLY A C 1
ATOM 604 O O . GLY A 1 74 ? -10.062 5.256 -7.992 1.00 65.38 74 GLY A O 1
ATOM 605 N N . SER A 1 75 ? -9.889 3.683 -6.415 1.00 79.31 75 SER A N 1
ATOM 606 C CA . SER A 1 75 ? -8.441 3.471 -6.588 1.00 79.31 75 SER A CA 1
ATOM 607 C C . SER A 1 75 ? -8.139 2.006 -6.888 1.00 79.31 75 SER A C 1
ATOM 609 O O . SER A 1 75 ? -8.601 1.145 -6.148 1.00 79.31 75 SER A O 1
ATOM 611 N N . SER A 1 76 ? -7.358 1.723 -7.944 1.00 89.94 76 SER A N 1
ATOM 612 C CA . SER A 1 76 ? -6.907 0.365 -8.312 1.00 89.94 76 SER A CA 1
ATOM 613 C C . SER A 1 76 ? -6.220 -0.343 -7.139 1.00 89.94 76 SER A C 1
ATOM 615 O O . SER A 1 76 ? -5.405 0.289 -6.462 1.00 89.94 76 SER A O 1
ATOM 617 N N . GLY A 1 77 ? -6.438 -1.651 -6.970 1.00 92.69 77 GLY A N 1
ATOM 618 C CA . GLY A 1 77 ? -5.733 -2.450 -5.958 1.00 92.69 77 GLY A CA 1
ATOM 619 C C . GLY A 1 77 ? -4.205 -2.329 -6.048 1.00 92.69 77 GLY A C 1
ATOM 620 O O . GLY A 1 77 ? -3.544 -2.198 -5.023 1.00 92.69 77 GLY A O 1
ATOM 621 N N . HIS A 1 78 ? -3.649 -2.227 -7.262 1.00 94.62 78 HIS A N 1
ATOM 622 C CA . HIS A 1 78 ? -2.217 -1.993 -7.502 1.00 94.62 78 HIS A CA 1
ATOM 623 C C . 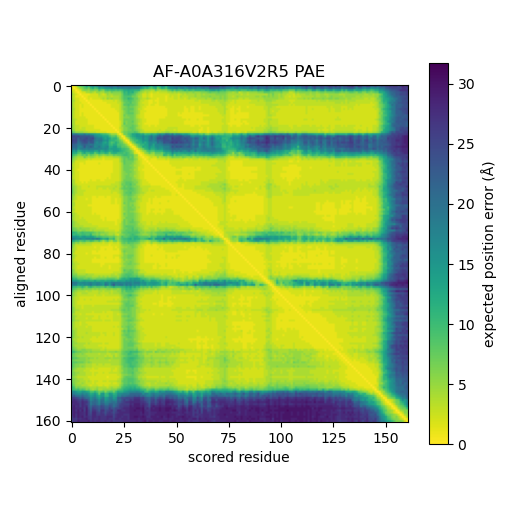HIS A 1 78 ? -1.719 -0.686 -6.877 1.00 94.62 78 HIS A C 1
ATOM 625 O O . HIS A 1 78 ? -0.670 -0.658 -6.236 1.00 94.62 78 HIS A O 1
ATOM 631 N N . ARG A 1 79 ? -2.494 0.396 -7.045 1.00 95.38 79 ARG A N 1
ATOM 632 C CA . ARG A 1 79 ? -2.205 1.718 -6.464 1.00 95.38 79 ARG A CA 1
ATOM 633 C C . ARG A 1 79 ? -2.282 1.653 -4.944 1.00 95.38 79 ARG A C 1
ATOM 635 O O . ARG A 1 79 ? -1.372 2.135 -4.285 1.00 95.38 79 ARG A O 1
ATOM 642 N N . LEU A 1 80 ? -3.339 1.049 -4.398 1.00 95.69 80 LEU A N 1
ATOM 643 C CA . LEU 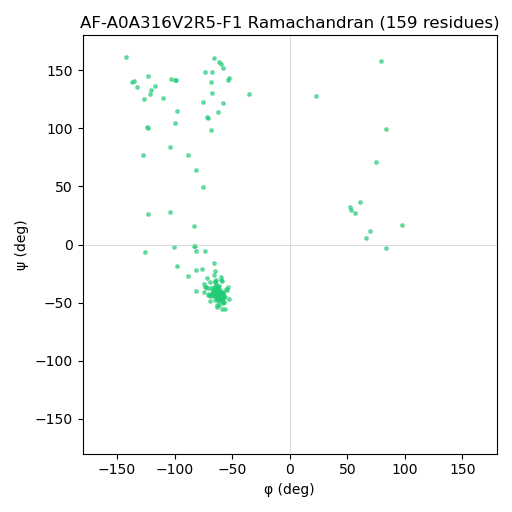A 1 80 ? -3.504 0.898 -2.950 1.00 95.69 80 LEU A CA 1
ATOM 644 C C . LEU A 1 80 ? -2.328 0.133 -2.335 1.00 95.69 80 LEU A C 1
ATOM 646 O O . LEU A 1 80 ? -1.714 0.624 -1.390 1.00 95.69 80 LEU A O 1
ATOM 650 N N . PHE A 1 81 ? -1.979 -1.019 -2.908 1.00 97.06 81 PHE A N 1
ATOM 651 C CA . PHE A 1 81 ? -0.914 -1.863 -2.385 1.00 97.06 81 PHE A CA 1
ATOM 652 C C . PHE A 1 81 ? 0.455 -1.177 -2.420 1.00 97.06 81 PHE A C 1
ATOM 654 O O . PHE A 1 81 ? 1.108 -1.097 -1.384 1.00 97.06 81 PHE A O 1
ATOM 661 N N . ILE A 1 82 ? 0.885 -0.628 -3.566 1.00 97.00 82 ILE A N 1
ATOM 662 C CA . ILE A 1 82 ? 2.212 0.013 -3.657 1.00 97.00 82 ILE A CA 1
ATOM 663 C C . ILE A 1 82 ? 2.319 1.232 -2.752 1.00 97.00 82 ILE A C 1
ATOM 665 O O . ILE A 1 82 ? 3.350 1.405 -2.108 1.00 97.00 82 ILE A O 1
ATOM 669 N N . SER A 1 83 ? 1.277 2.066 -2.673 1.00 96.94 83 SER A N 1
ATOM 670 C CA . SER A 1 83 ? 1.289 3.211 -1.761 1.00 96.94 83 SER A CA 1
ATOM 671 C C . SER A 1 83 ? 1.477 2.765 -0.313 1.00 96.94 83 SER A C 1
ATOM 673 O O . SER A 1 83 ? 2.278 3.352 0.411 1.00 96.94 83 SER A O 1
ATOM 675 N N . ALA A 1 84 ? 0.752 1.726 0.108 1.00 97.44 84 ALA A N 1
ATOM 676 C CA . ALA A 1 84 ? 0.808 1.234 1.477 1.00 97.44 84 ALA A CA 1
ATOM 677 C C . ALA A 1 84 ? 2.137 0.537 1.793 1.00 97.44 84 ALA A C 1
ATOM 679 O O . ALA A 1 84 ? 2.724 0.822 2.832 1.00 97.44 84 ALA A O 1
ATOM 680 N N . LEU A 1 85 ? 2.644 -0.305 0.884 1.00 97.81 85 LEU A N 1
ATOM 681 C CA . LEU A 1 85 ? 3.931 -0.989 1.043 1.00 97.81 85 LEU A CA 1
ATOM 682 C C . LEU A 1 85 ? 5.092 0.008 1.111 1.00 97.81 85 LEU A C 1
ATOM 684 O O . LEU A 1 85 ? 6.003 -0.151 1.920 1.00 97.81 85 LEU A O 1
ATOM 688 N N . MET A 1 86 ? 5.032 1.070 0.305 1.00 96.88 86 MET A N 1
ATOM 689 C CA . MET A 1 86 ? 6.008 2.156 0.340 1.00 96.88 86 MET A CA 1
ATOM 690 C C . MET A 1 86 ? 6.018 2.888 1.680 1.00 96.88 86 MET A C 1
ATOM 692 O O . MET A 1 86 ? 7.096 3.138 2.215 1.00 96.88 86 MET A O 1
ATOM 696 N N . LEU A 1 87 ? 4.845 3.228 2.223 1.00 96.75 87 LEU A N 1
ATOM 697 C CA . LEU A 1 87 ? 4.766 3.895 3.522 1.00 96.75 87 LEU A CA 1
ATOM 698 C C . LEU A 1 87 ? 5.220 2.984 4.662 1.00 96.75 87 LEU A C 1
ATOM 700 O O . LEU A 1 87 ? 6.001 3.442 5.487 1.00 96.75 87 LEU A O 1
ATOM 704 N N . ALA A 1 88 ? 4.798 1.717 4.672 1.00 96.88 88 ALA A N 1
ATOM 705 C CA . ALA A 1 88 ? 5.212 0.737 5.678 1.00 96.88 88 ALA A CA 1
ATOM 706 C C . ALA A 1 88 ? 6.740 0.550 5.690 1.00 96.88 88 ALA A C 1
ATOM 708 O O . ALA A 1 88 ? 7.387 0.688 6.725 1.00 96.88 88 ALA A O 1
ATOM 709 N N . SER A 1 89 ? 7.345 0.352 4.513 1.00 95.44 89 SER A N 1
ATOM 710 C CA . SER A 1 89 ? 8.804 0.256 4.382 1.00 95.44 89 SER A CA 1
ATOM 711 C C . SER A 1 89 ? 9.511 1.515 4.885 1.00 95.44 89 SER A C 1
ATOM 713 O O . SER A 1 89 ? 10.516 1.414 5.580 1.00 95.44 89 SER A O 1
ATOM 715 N N . LYS A 1 90 ? 8.987 2.706 4.573 1.00 93.19 90 LYS A N 1
ATOM 716 C CA . LYS A 1 90 ? 9.590 3.971 5.012 1.00 93.19 90 LYS A CA 1
ATOM 717 C C . LYS A 1 90 ? 9.433 4.262 6.498 1.00 93.19 90 LYS A C 1
ATOM 719 O O . LYS A 1 9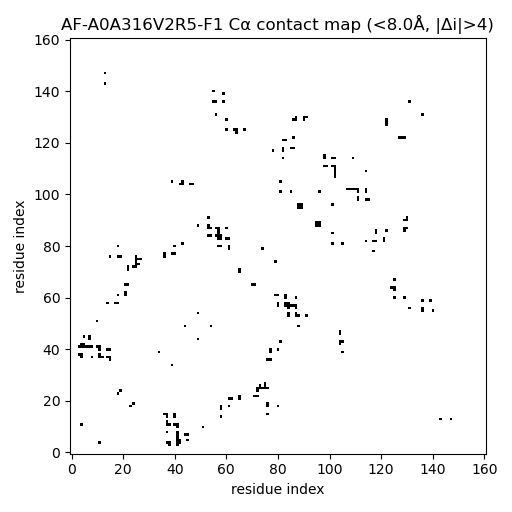0 ? 10.262 4.977 7.046 1.00 93.19 90 LYS A O 1
ATOM 724 N N . SER A 1 91 ? 8.374 3.766 7.132 1.00 92.81 91 SER A N 1
ATOM 725 C CA . SER A 1 91 ? 8.155 3.964 8.566 1.00 92.81 91 SER A CA 1
ATOM 726 C C . SER A 1 91 ? 8.944 2.993 9.436 1.00 92.81 91 SER A C 1
ATOM 728 O O . SER A 1 91 ? 9.138 3.279 10.612 1.00 92.81 91 SER A O 1
ATOM 730 N N . SER A 1 92 ? 9.357 1.848 8.887 1.00 91.00 92 SER A N 1
ATOM 731 C CA . SER A 1 92 ? 9.863 0.726 9.687 1.00 91.00 92 SER A CA 1
ATOM 732 C C . SER A 1 92 ? 11.245 0.211 9.281 1.00 91.00 92 SER A C 1
ATOM 734 O O . SER A 1 92 ? 11.788 -0.632 9.987 1.00 91.00 92 SER A O 1
ATOM 736 N N . CYS A 1 93 ? 11.838 0.702 8.189 1.00 88.25 93 CYS A N 1
ATOM 737 C CA . CYS A 1 93 ? 13.190 0.328 7.767 1.00 88.25 93 CYS A CA 1
ATOM 738 C C . CYS A 1 93 ? 14.130 1.545 7.786 1.00 88.25 93 CYS A C 1
ATOM 740 O O . CYS A 1 93 ? 13.762 2.604 7.282 1.00 88.25 93 CYS A O 1
ATOM 742 N N . ASP A 1 94 ? 15.355 1.373 8.297 1.00 74.12 94 ASP A N 1
ATOM 743 C CA . ASP A 1 94 ? 16.379 2.433 8.343 1.00 74.12 94 ASP A CA 1
ATOM 744 C C . ASP A 1 94 ? 16.900 2.806 6.941 1.00 74.12 94 ASP A C 1
ATOM 746 O O . ASP A 1 94 ? 17.094 3.983 6.630 1.00 74.12 94 ASP A O 1
ATOM 750 N N . ASP A 1 95 ? 17.049 1.812 6.059 1.00 72.94 95 ASP A N 1
ATOM 751 C CA . ASP A 1 95 ? 17.401 2.000 4.650 1.00 72.94 95 ASP A CA 1
ATOM 752 C C . ASP A 1 95 ? 16.148 1.927 3.773 1.00 72.94 95 ASP A C 1
ATOM 754 O O . ASP A 1 95 ? 15.599 0.855 3.500 1.00 72.94 95 ASP A O 1
ATOM 758 N N . THR A 1 96 ? 15.684 3.085 3.303 1.00 75.75 96 THR A N 1
ATOM 759 C CA . THR A 1 96 ? 14.438 3.175 2.532 1.00 75.75 96 THR A CA 1
ATOM 760 C C . THR A 1 96 ? 14.685 3.345 1.035 1.00 75.75 96 THR A C 1
ATOM 762 O O . THR A 1 96 ? 15.581 4.057 0.575 1.00 75.75 96 THR A O 1
ATOM 765 N N . TYR A 1 97 ? 13.839 2.707 0.227 1.00 82.75 97 TYR A N 1
ATOM 766 C CA . TYR A 1 97 ? 13.845 2.888 -1.220 1.00 82.75 97 TYR A CA 1
ATOM 767 C C . TYR A 1 97 ? 13.388 4.306 -1.601 1.00 82.75 97 TYR A C 1
ATOM 769 O O . TYR A 1 97 ? 12.313 4.761 -1.199 1.00 82.75 97 TYR A O 1
ATOM 777 N N . SER A 1 98 ? 14.160 4.978 -2.463 1.00 89.00 98 SER A N 1
ATOM 778 C CA . SER A 1 98 ? 13.749 6.256 -3.061 1.00 89.00 98 SER A CA 1
ATOM 779 C C . SER A 1 98 ? 12.452 6.117 -3.872 1.00 89.00 98 SER A C 1
ATOM 781 O O . SER A 1 98 ? 12.169 5.056 -4.434 1.00 89.00 98 SER A O 1
ATOM 783 N N . ASN A 1 99 ? 11.697 7.205 -4.055 1.00 92.00 99 ASN A N 1
ATOM 784 C CA . ASN A 1 99 ? 10.489 7.186 -4.901 1.00 92.00 99 ASN A CA 1
ATOM 785 C C . ASN A 1 99 ? 10.782 6.784 -6.350 1.00 92.00 99 ASN A C 1
ATOM 787 O O . ASN A 1 99 ? 9.946 6.167 -7.008 1.00 92.00 99 ASN A O 1
ATOM 791 N N . LYS A 1 100 ? 11.997 7.057 -6.841 1.00 93.44 100 LYS A N 1
ATOM 792 C CA . LYS A 1 100 ? 12.442 6.572 -8.150 1.00 93.44 100 LYS A CA 1
ATOM 793 C C . LYS A 1 100 ? 12.519 5.044 -8.177 1.00 93.44 100 LYS A C 1
ATOM 795 O O . LYS A 1 100 ? 12.073 4.444 -9.150 1.00 93.44 100 LYS A O 1
ATOM 800 N N . SER A 1 101 ? 12.997 4.407 -7.112 1.00 94.94 101 SER A N 1
ATOM 801 C CA . SER A 1 101 ? 13.029 2.944 -6.990 1.00 94.94 101 SER A CA 1
ATOM 802 C C . SER A 1 101 ? 11.618 2.341 -6.988 1.00 94.94 101 SER A C 1
ATOM 804 O O . SER A 1 101 ? 11.386 1.331 -7.650 1.00 94.94 101 SER A O 1
ATOM 806 N N . TRP A 1 102 ? 10.643 3.000 -6.353 1.00 96.12 102 TRP A N 1
ATOM 807 C CA . TRP A 1 102 ? 9.241 2.554 -6.333 1.00 96.12 102 TRP A CA 1
ATOM 808 C C . TRP A 1 102 ? 8.555 2.565 -7.710 1.00 96.12 102 TRP A C 1
ATOM 810 O O . TRP A 1 102 ? 7.638 1.774 -7.950 1.00 96.12 102 TRP A O 1
ATOM 820 N N . THR A 1 103 ? 9.040 3.363 -8.670 1.00 96.12 103 THR A N 1
ATOM 821 C CA . THR A 1 103 ? 8.589 3.251 -10.075 1.00 96.12 103 THR A CA 1
ATOM 822 C C . THR A 1 103 ? 8.980 1.907 -10.702 1.00 96.12 103 THR A C 1
ATOM 824 O O . THR A 1 103 ? 8.241 1.358 -11.512 1.00 96.12 103 THR A O 1
ATOM 827 N N . ILE A 1 104 ? 10.106 1.322 -10.284 1.00 95.31 104 ILE A N 1
ATOM 828 C CA . ILE A 1 104 ? 10.586 0.022 -10.770 1.00 95.31 104 ILE A CA 1
ATOM 829 C C . ILE A 1 104 ? 9.863 -1.124 -10.050 1.00 95.31 104 ILE A C 1
ATOM 831 O O . ILE A 1 104 ? 9.496 -2.120 -10.679 1.00 95.31 104 ILE A O 1
ATOM 835 N N . VAL A 1 105 ? 9.633 -0.975 -8.740 1.00 95.75 105 VAL A N 1
ATOM 836 C CA . VAL A 1 105 ? 8.864 -1.935 -7.924 1.00 95.75 105 VAL A CA 1
ATOM 837 C C . VAL A 1 105 ? 7.424 -2.056 -8.431 1.00 95.75 105 VAL A C 1
ATOM 839 O O . VAL A 1 105 ? 6.876 -3.149 -8.475 1.00 95.75 105 VAL A O 1
ATOM 842 N N . SER A 1 106 ? 6.835 -0.961 -8.914 1.00 94.62 106 SER A N 1
ATOM 843 C CA . SER A 1 106 ? 5.511 -0.962 -9.548 1.00 94.62 106 SER A CA 1
ATOM 844 C C . SER A 1 106 ? 5.518 -1.363 -11.031 1.00 94.62 106 SER A C 1
ATOM 846 O O . SER A 1 106 ? 4.536 -1.121 -11.726 1.00 94.62 106 SER A O 1
ATOM 848 N N . GLN A 1 107 ? 6.598 -1.966 -11.544 1.00 93.44 107 GLN A N 1
ATOM 849 C CA . GLN A 1 107 ? 6.727 -2.394 -12.950 1.00 93.44 107 GLN A CA 1
ATOM 850 C C . GLN A 1 107 ? 6.532 -1.254 -13.968 1.00 93.44 107 GLN A C 1
ATOM 852 O O . GLN A 1 107 ? 6.086 -1.478 -15.090 1.00 93.44 107 GLN A O 1
ATOM 857 N N . GLY A 1 108 ? 6.827 -0.010 -13.582 1.00 92.88 108 GLY A N 1
ATOM 858 C CA . GLY A 1 108 ? 6.583 1.165 -14.419 1.00 92.88 108 GLY A CA 1
ATOM 859 C C . GLY A 1 108 ? 5.101 1.502 -14.609 1.00 92.88 108 GLY A C 1
ATOM 860 O O . GLY A 1 108 ? 4.778 2.340 -15.451 1.00 92.88 108 GLY A O 1
ATOM 861 N N . LEU A 1 109 ? 4.197 0.882 -13.837 1.00 93.31 109 LEU A N 1
ATOM 862 C CA . LEU A 1 109 ? 2.761 1.160 -13.894 1.00 93.31 109 LEU A CA 1
ATOM 863 C C . LEU A 1 109 ? 2.442 2.600 -13.475 1.00 93.31 109 LEU A C 1
ATOM 865 O O . LEU A 1 109 ? 1.492 3.188 -13.987 1.00 93.31 109 LEU A O 1
ATOM 869 N N . PHE A 1 110 ? 3.256 3.169 -12.581 1.00 94.94 110 PHE A N 1
ATOM 870 C CA . PHE A 1 110 ? 3.127 4.540 -12.100 1.00 94.94 110 PHE A CA 1
ATOM 871 C C . PHE A 1 110 ? 4.392 5.342 -12.405 1.00 94.94 110 PHE A C 1
ATOM 873 O O . PHE A 1 110 ? 5.516 4.915 -12.128 1.00 94.94 110 PHE A O 1
ATOM 880 N N . SER A 1 111 ? 4.205 6.543 -12.947 1.00 95.81 111 SER A N 1
ATOM 881 C CA . SER A 1 111 ? 5.287 7.512 -13.114 1.00 95.81 111 SER A CA 1
ATOM 882 C C . SER A 1 111 ? 5.815 7.999 -11.760 1.00 95.81 111 SER A C 1
ATOM 884 O O . SER A 1 111 ? 5.116 7.950 -10.749 1.00 95.81 111 SER A O 1
ATOM 886 N N . LEU A 1 112 ? 7.028 8.564 -11.727 1.00 96.56 112 LEU A N 1
ATOM 887 C CA . LEU A 1 112 ? 7.579 9.162 -10.500 1.00 96.56 112 LEU A CA 1
ATOM 888 C C . LEU A 1 112 ? 6.644 10.228 -9.905 1.00 96.56 112 LEU A C 1
ATOM 890 O O . LEU A 1 112 ? 6.4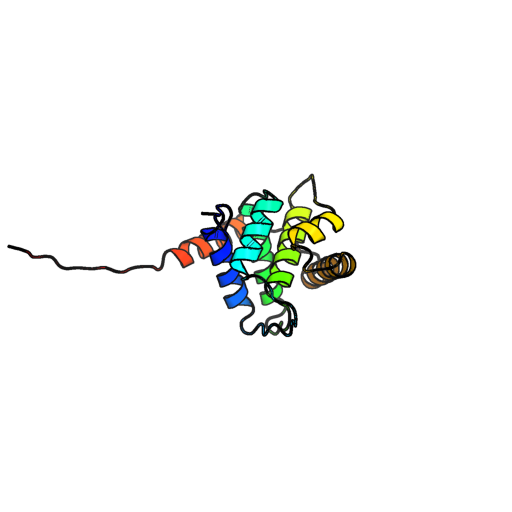82 10.311 -8.690 1.00 96.56 112 LEU A O 1
ATOM 894 N N . ARG A 1 113 ? 5.997 11.027 -10.762 1.00 97.25 113 ARG A N 1
ATOM 895 C CA . ARG A 1 113 ? 5.020 12.032 -10.327 1.00 97.25 113 ARG A CA 1
ATOM 896 C C . ARG A 1 113 ? 3.824 11.381 -9.636 1.00 97.25 113 ARG A C 1
ATOM 898 O O . ARG A 1 113 ? 3.385 11.884 -8.607 1.00 97.25 113 ARG A O 1
ATOM 905 N N . GLU A 1 114 ? 3.314 10.282 -10.184 1.00 96.25 114 GLU A N 1
ATOM 906 C CA . GLU A 1 114 ? 2.216 9.534 -9.572 1.00 96.25 114 GLU A CA 1
ATOM 907 C C . GLU A 1 114 ? 2.636 8.871 -8.266 1.00 96.25 114 GLU A C 1
ATOM 909 O O . GLU A 1 114 ? 1.890 8.984 -7.306 1.00 96.25 114 GLU A O 1
ATOM 914 N N . VAL A 1 115 ? 3.827 8.269 -8.190 1.00 97.31 115 VAL A N 1
ATOM 915 C CA . VAL A 1 115 ? 4.366 7.691 -6.946 1.00 97.31 115 VAL A CA 1
ATOM 916 C C . VAL A 1 115 ? 4.474 8.756 -5.850 1.00 97.31 115 VAL A C 1
ATOM 918 O O . VAL A 1 115 ? 4.003 8.545 -4.735 1.00 97.31 115 VAL A O 1
ATOM 921 N N . ASN A 1 116 ? 5.008 9.937 -6.173 1.00 96.88 116 ASN A N 1
ATOM 922 C CA . ASN A 1 116 ? 5.075 11.058 -5.231 1.00 96.88 116 ASN A CA 1
ATOM 923 C C . ASN A 1 116 ? 3.679 11.532 -4.789 1.00 96.88 116 ASN A C 1
ATOM 925 O O . ASN A 1 116 ? 3.489 11.956 -3.651 1.00 96.88 116 ASN A O 1
ATOM 929 N N . GLN A 1 117 ? 2.697 11.522 -5.694 1.00 96.75 117 GLN A N 1
ATOM 930 C CA . GLN A 1 117 ? 1.323 11.901 -5.368 1.00 96.75 117 GLN A CA 1
ATOM 931 C C . GLN A 1 117 ? 0.669 10.861 -4.452 1.00 96.75 117 GLN A C 1
ATOM 933 O O . GLN A 1 117 ? 0.140 11.218 -3.407 1.00 96.75 117 GLN A O 1
ATOM 938 N N . MET A 1 118 ? 0.786 9.589 -4.823 1.00 96.00 118 MET A N 1
ATOM 939 C CA . MET A 1 118 ? 0.305 8.420 -4.094 1.00 96.00 118 MET A CA 1
ATOM 940 C C . MET A 1 118 ? 0.799 8.387 -2.648 1.00 96.00 118 MET A C 1
ATOM 942 O O . MET A 1 118 ? 0.003 8.172 -1.737 1.00 96.00 118 MET A O 1
ATOM 946 N N . GLU A 1 119 ? 2.097 8.630 -2.442 1.00 95.19 119 GLU A N 1
ATOM 947 C CA . GLU A 1 119 ? 2.698 8.717 -1.110 1.00 95.19 119 GLU A CA 1
ATOM 948 C C . GLU A 1 119 ? 2.042 9.820 -0.275 1.00 95.19 119 GLU A C 1
ATOM 950 O O . GLU A 1 119 ? 1.531 9.559 0.814 1.00 95.19 119 GLU A O 1
ATOM 955 N N . ARG A 1 120 ? 2.029 11.053 -0.798 1.00 96.19 120 ARG A N 1
ATOM 956 C CA . ARG A 1 120 ? 1.516 12.228 -0.079 1.00 96.19 120 ARG A CA 1
ATOM 957 C C . ARG A 1 120 ? 0.036 12.091 0.259 1.00 96.19 120 ARG A C 1
ATOM 959 O O . ARG A 1 120 ? -0.364 12.421 1.372 1.00 96.19 120 ARG A O 1
ATOM 966 N N . GLU A 1 121 ? -0.762 11.604 -0.688 1.00 95.69 121 GLU A N 1
ATOM 967 C CA . GLU A 1 121 ? -2.195 11.384 -0.501 1.00 95.69 121 GLU A CA 1
ATOM 968 C C . GLU A 1 121 ? -2.458 10.343 0.580 1.00 95.69 121 GLU A C 1
ATOM 970 O O . GLU A 1 121 ? -3.165 10.641 1.541 1.00 95.69 121 GLU A O 1
ATOM 975 N N . LEU A 1 122 ? -1.865 9.146 0.475 1.00 95.75 122 LEU A N 1
ATOM 976 C CA . LEU A 1 122 ? -2.104 8.093 1.460 1.00 95.75 122 LEU A CA 1
ATOM 977 C C . LEU A 1 122 ? -1.607 8.507 2.850 1.00 95.75 122 LEU A C 1
ATOM 979 O O . LEU A 1 122 ? -2.316 8.300 3.834 1.00 95.75 122 LEU A O 1
ATOM 983 N N . PHE A 1 123 ? -0.442 9.151 2.935 1.00 96.25 123 PHE A N 1
ATOM 984 C CA . PHE A 1 123 ? 0.098 9.641 4.201 1.00 96.25 123 PHE A CA 1
ATOM 985 C C . PHE A 1 123 ? -0.824 10.683 4.855 1.00 96.25 123 PHE A C 1
ATOM 987 O O . PHE A 1 123 ? -1.125 10.594 6.049 1.00 96.25 123 PHE A O 1
ATOM 994 N N . GLY A 1 124 ? -1.353 11.618 4.057 1.00 95.94 124 GLY A N 1
ATOM 995 C CA . GLY A 1 124 ? -2.344 12.598 4.501 1.00 95.94 124 GLY A CA 1
ATOM 996 C C . GLY A 1 124 ? -3.669 11.957 4.924 1.00 95.94 124 GLY A C 1
ATOM 997 O O . GLY A 1 124 ? -4.200 12.276 5.990 1.00 95.94 124 GLY A O 1
ATOM 998 N N . TYR A 1 125 ? -4.183 10.992 4.156 1.00 94.81 125 TYR A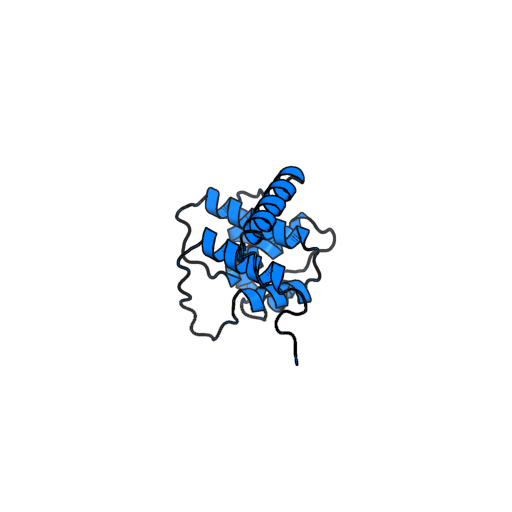 N 1
ATOM 999 C CA . TYR A 1 125 ? -5.411 10.266 4.497 1.00 94.81 125 TYR A CA 1
ATOM 1000 C C . TYR A 1 125 ? -5.269 9.440 5.778 1.00 94.81 125 TYR A C 1
ATOM 1002 O O . TYR A 1 125 ? -6.205 9.370 6.576 1.00 94.81 125 TYR A O 1
ATOM 1010 N N . LEU A 1 126 ? -4.092 8.885 6.054 1.00 94.50 126 LEU A N 1
ATOM 1011 C CA . LEU A 1 126 ? -3.799 8.220 7.326 1.00 94.50 126 LEU A CA 1
ATOM 1012 C C . LEU A 1 126 ? -3.619 9.208 8.489 1.00 94.50 126 LEU A C 1
ATOM 1014 O O . LEU A 1 126 ? -3.518 8.791 9.640 1.00 94.50 126 LEU A O 1
ATOM 1018 N N . GLY A 1 127 ? -3.627 10.519 8.222 1.00 93.81 127 GLY A N 1
ATOM 1019 C CA . GLY A 1 127 ? -3.411 11.549 9.236 1.00 93.81 127 GLY A CA 1
ATOM 1020 C C . GLY A 1 127 ? -2.040 11.411 9.875 1.00 93.81 127 GLY A C 1
ATOM 1021 O O . GLY A 1 127 ? -1.927 11.582 11.085 1.00 93.81 127 GLY A O 1
ATOM 1022 N N . TYR A 1 128 ? -1.042 11.030 9.072 1.00 92.25 128 TYR A N 1
ATOM 1023 C CA . TYR A 1 128 ? 0.343 10.830 9.496 1.00 92.25 128 TYR A CA 1
ATOM 1024 C C . TYR A 1 128 ? 0.559 9.660 10.475 1.00 92.25 128 TYR A C 1
ATOM 1026 O O . TYR A 1 128 ? 1.674 9.435 10.936 1.00 92.25 128 TYR A O 1
ATOM 1034 N N . LYS A 1 129 ? -0.482 8.861 10.760 1.00 92.06 129 LYS A N 1
ATOM 1035 C CA . LYS A 1 129 ? -0.411 7.672 11.623 1.00 92.06 129 LYS A CA 1
ATOM 1036 C C . LYS A 1 129 ? -0.039 6.432 10.807 1.00 92.06 129 LYS A C 1
ATOM 1038 O O . LYS A 1 129 ? -0.907 5.621 10.478 1.00 92.06 129 LYS A O 1
ATOM 1043 N N . VAL A 1 130 ? 1.242 6.313 10.460 1.00 92.06 130 VAL A N 1
ATOM 1044 C CA . VAL A 1 130 ? 1.806 5.157 9.726 1.00 92.06 130 VAL A CA 1
ATOM 1045 C C . VAL A 1 130 ? 2.477 4.127 10.629 1.00 92.06 130 VAL A C 1
ATOM 1047 O O . VAL A 1 130 ? 2.592 2.971 10.242 1.00 92.06 130 VAL A O 1
ATOM 1050 N N . ASN A 1 131 ? 2.831 4.511 11.854 1.00 92.12 131 ASN A N 1
ATOM 1051 C CA . ASN A 1 131 ? 3.321 3.563 12.845 1.00 92.12 131 ASN A CA 1
ATOM 1052 C C . ASN A 1 131 ? 2.175 2.639 13.275 1.00 92.12 131 ASN A C 1
ATOM 1054 O O . ASN A 1 131 ? 1.015 3.065 13.407 1.00 92.12 131 ASN A O 1
ATOM 1058 N N . VAL A 1 132 ? 2.504 1.366 13.442 1.00 90.75 132 VAL A N 1
ATOM 1059 C CA . VAL A 1 132 ? 1.596 0.321 13.910 1.00 90.75 132 VAL A CA 1
ATOM 1060 C C . VAL A 1 132 ? 2.294 -0.334 15.087 1.00 90.75 132 VAL A C 1
ATOM 1062 O O . VAL A 1 132 ? 3.450 -0.729 14.950 1.00 90.75 132 VAL A O 1
ATOM 1065 N N . GLU A 1 133 ? 1.616 -0.388 16.230 1.00 93.12 133 GLU A N 1
ATOM 1066 C CA . GLU A 1 133 ? 2.162 -1.041 17.417 1.00 93.12 133 GLU A CA 1
ATOM 1067 C C . GLU A 1 133 ? 2.262 -2.550 17.176 1.00 93.12 133 GLU A C 1
ATOM 1069 O O . GLU A 1 133 ? 1.456 -3.126 16.433 1.00 93.12 133 GLU A O 1
ATOM 1074 N N . TYR A 1 134 ? 3.253 -3.190 17.795 1.00 92.44 134 TYR A N 1
ATOM 1075 C CA . TYR A 1 134 ? 3.538 -4.609 17.581 1.00 92.44 134 TYR A CA 1
ATOM 1076 C C . TYR A 1 134 ? 2.307 -5.479 17.871 1.00 92.44 134 TYR A C 1
ATOM 1078 O O . TYR A 1 134 ? 1.931 -6.313 17.051 1.00 92.44 134 TYR A O 1
ATOM 1086 N N . GLU A 1 135 ? 1.614 -5.218 18.978 1.00 94.00 135 GLU A N 1
ATOM 1087 C CA . GLU A 1 135 ? 0.443 -5.978 19.420 1.00 94.00 135 GLU A CA 1
ATOM 1088 C C . GLU A 1 135 ? -0.745 -5.817 18.457 1.00 94.00 135 GLU A C 1
ATOM 1090 O O . GLU A 1 135 ? -1.485 -6.769 18.199 1.00 94.00 135 GLU A O 1
ATOM 1095 N N . GLU A 1 136 ? -0.931 -4.621 17.883 1.00 93.31 136 GLU A N 1
ATOM 1096 C CA . GLU A 1 136 ? -1.972 -4.384 16.875 1.00 93.31 136 GLU A CA 1
ATOM 1097 C C . GLU A 1 136 ? -1.685 -5.165 15.587 1.00 93.31 136 GLU A C 1
ATOM 1099 O O . GLU A 1 136 ? -2.604 -5.718 14.968 1.00 93.31 136 GLU A O 1
ATOM 1104 N N . LEU A 1 137 ? -0.413 -5.194 15.178 1.00 94.38 137 LEU A N 1
ATOM 1105 C CA . LEU A 1 137 ? 0.028 -5.891 13.979 1.00 94.38 137 LEU A CA 1
ATOM 1106 C C . LEU A 1 137 ? -0.042 -7.412 14.156 1.00 94.38 137 LEU A C 1
ATOM 1108 O O . LEU A 1 137 ? -0.527 -8.103 13.259 1.00 94.38 137 LEU A O 1
ATOM 1112 N N . GLU A 1 138 ? 0.378 -7.930 15.309 1.00 94.25 138 GLU A N 1
ATOM 1113 C CA . GLU A 1 138 ? 0.341 -9.354 15.655 1.00 94.25 138 GLU A CA 1
ATOM 1114 C C . GLU A 1 138 ? -1.100 -9.879 15.699 1.00 94.25 138 GLU A C 1
ATOM 1116 O O . GLU 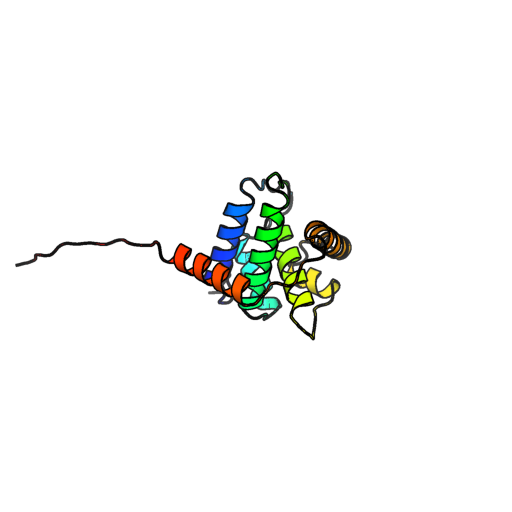A 1 138 ? -1.421 -10.889 15.061 1.00 94.25 138 GLU A O 1
ATOM 1121 N N . ALA A 1 139 ? -2.007 -9.153 16.361 1.00 93.88 139 ALA A N 1
ATOM 1122 C CA . ALA A 1 139 ? -3.424 -9.507 16.407 1.00 93.88 139 ALA A CA 1
ATOM 1123 C C . ALA A 1 139 ? -4.063 -9.502 15.007 1.00 93.88 139 ALA A C 1
ATOM 1125 O O . ALA A 1 139 ? -4.854 -10.387 14.667 1.00 93.88 139 ALA A O 1
ATOM 1126 N N . PHE A 1 140 ? -3.716 -8.519 14.170 1.00 93.31 140 PHE A N 1
ATOM 1127 C CA . PHE A 1 140 ? -4.207 -8.453 12.795 1.00 93.31 140 PHE A CA 1
ATOM 1128 C C . PHE A 1 140 ? -3.666 -9.592 11.925 1.00 93.31 140 PHE A C 1
ATOM 1130 O O . PHE A 1 140 ? -4.436 -10.214 11.194 1.00 93.31 140 PHE A O 1
ATOM 1137 N N . THR A 1 141 ? -2.372 -9.892 12.028 1.00 93.44 141 THR A N 1
ATOM 1138 C CA . THR A 1 141 ? -1.716 -10.966 11.268 1.00 93.44 141 THR A CA 1
ATOM 1139 C C . THR A 1 141 ? -2.303 -12.325 11.635 1.00 93.44 141 THR A C 1
ATOM 1141 O O . THR A 1 141 ? -2.697 -13.082 10.748 1.00 93.44 141 THR A O 1
ATOM 1144 N N . SER A 1 142 ? -2.490 -12.577 12.934 1.00 92.19 142 SER A N 1
ATOM 1145 C CA . SER A 1 142 ? -3.125 -13.798 13.444 1.00 92.19 142 SER A CA 1
ATOM 1146 C C . SER A 1 142 ? -4.539 -13.984 12.884 1.00 92.19 142 SER A C 1
ATOM 1148 O O . SER A 1 142 ? -4.913 -15.084 12.481 1.00 92.19 142 SER A O 1
ATOM 1150 N N . LEU A 1 143 ? -5.325 -12.904 12.795 1.00 90.69 143 LEU A N 1
ATOM 1151 C CA . LEU A 1 143 ? -6.675 -12.945 12.226 1.00 90.69 143 LEU A CA 1
ATOM 1152 C C . LEU A 1 143 ? -6.668 -13.274 10.728 1.00 90.69 143 LEU A C 1
ATOM 1154 O O . LEU A 1 143 ? -7.520 -14.034 10.268 1.00 90.69 143 LEU A O 1
ATOM 1158 N N . LEU A 1 144 ? -5.725 -12.719 9.962 1.00 88.94 144 LEU A N 1
ATOM 1159 C CA . LEU A 1 144 ? -5.605 -13.005 8.530 1.00 88.94 144 LEU A CA 1
ATOM 1160 C C . LEU A 1 144 ? -5.211 -14.462 8.267 1.00 88.94 144 LEU A C 1
ATOM 1162 O O . LEU A 1 144 ? -5.798 -15.107 7.400 1.00 88.94 144 LEU A O 1
ATOM 1166 N N . GLN A 1 145 ? -4.265 -14.983 9.047 1.00 83.38 145 GLN A N 1
ATOM 1167 C CA . GLN A 1 145 ? -3.810 -16.369 8.948 1.00 83.38 145 GLN A CA 1
ATOM 1168 C C . GLN A 1 145 ? -4.910 -17.353 9.372 1.00 83.38 145 GLN A C 1
ATOM 1170 O O . GLN A 1 145 ? -5.175 -18.323 8.664 1.00 83.38 145 GLN A O 1
ATOM 1175 N N . ALA A 1 146 ? -5.638 -17.062 10.455 1.00 83.31 146 ALA A N 1
ATOM 1176 C CA . ALA A 1 146 ? -6.794 -17.858 10.869 1.00 83.31 146 ALA A CA 1
ATOM 1177 C C . ALA A 1 146 ? -7.924 -17.831 9.822 1.00 83.31 146 ALA A C 1
ATOM 1179 O O . ALA A 1 146 ? -8.583 -18.843 9.585 1.00 83.31 146 ALA A O 1
ATOM 1180 N N . GLY A 1 147 ? -8.124 -16.691 9.150 1.00 67.50 147 GLY A N 1
ATOM 1181 C CA . GLY A 1 147 ? -9.072 -16.547 8.044 1.00 67.50 147 GLY A CA 1
ATOM 1182 C C . GLY A 1 147 ? -8.716 -17.371 6.799 1.00 67.50 147 GLY A C 1
ATOM 1183 O O . GLY A 1 147 ? -9.621 -17.766 6.068 1.00 67.50 147 GLY A O 1
ATOM 1184 N N . GLN A 1 148 ? -7.433 -17.684 6.573 1.00 56.41 148 GLN A N 1
ATOM 1185 C CA . GLN A 1 148 ? -6.997 -18.632 5.532 1.00 56.41 148 GLN A CA 1
ATOM 1186 C C . GLN A 1 148 ? -7.226 -20.097 5.923 1.00 56.41 148 GLN A C 1
ATOM 1188 O O . GLN A 1 148 ? -7.306 -20.955 5.047 1.00 56.41 148 GLN A O 1
ATOM 1193 N N . GLN A 1 149 ? -7.355 -20.391 7.217 1.00 49.12 149 GLN A N 1
ATOM 1194 C CA . GLN A 1 149 ? -7.464 -21.754 7.737 1.00 49.12 149 GLN A CA 1
ATOM 1195 C C . GLN A 1 149 ? -8.886 -22.336 7.654 1.00 49.12 149 GLN A C 1
ATOM 1197 O O . GLN A 1 149 ? -9.094 -23.506 7.974 1.00 49.12 149 GLN A O 1
ATOM 1202 N N . VAL A 1 150 ? -9.866 -21.569 7.159 1.00 38.12 150 VAL A N 1
ATOM 1203 C CA . VAL A 1 150 ? -11.217 -22.066 6.847 1.00 38.12 150 VAL A CA 1
ATOM 1204 C C . VAL A 1 150 ? -11.222 -22.754 5.472 1.00 38.12 150 VAL A C 1
ATOM 1206 O O . VAL A 1 150 ? -11.876 -22.323 4.526 1.00 38.12 150 VAL A O 1
ATOM 1209 N N . TYR A 1 151 ? -10.483 -23.857 5.370 1.00 34.19 151 TYR A N 1
ATOM 1210 C CA . TYR A 1 151 ? -10.734 -24.928 4.409 1.00 34.19 151 TYR A CA 1
ATOM 1211 C C . TYR A 1 151 ? -10.890 -26.223 5.212 1.00 34.19 151 TYR A C 1
ATOM 1213 O O . TYR A 1 151 ? -9.910 -26.806 5.668 1.00 34.19 151 TYR A O 1
ATOM 1221 N N . ILE A 1 152 ? -12.142 -26.639 5.418 1.00 42.78 152 ILE A N 1
ATOM 1222 C CA . ILE A 1 152 ? -12.505 -27.986 5.875 1.00 42.78 152 ILE A CA 1
ATOM 1223 C C . ILE A 1 152 ? -13.453 -28.558 4.816 1.00 42.78 152 ILE A C 1
ATOM 1225 O O . ILE A 1 152 ? -14.607 -28.133 4.727 1.00 42.78 152 ILE A O 1
ATOM 1229 N N . PRO A 1 153 ? -12.926 -29.414 3.933 1.00 36.47 153 PRO A N 1
ATOM 1230 C CA . PRO A 1 153 ? -13.475 -30.756 3.715 1.00 36.47 153 PRO A CA 1
ATOM 1231 C C . PRO A 1 153 ? -12.325 -31.792 3.604 1.00 36.47 153 PRO A C 1
ATOM 1233 O O . PRO A 1 153 ? -11.274 -31.501 3.050 1.00 36.47 153 PRO A O 1
ATOM 1236 N N . ASP A 1 154 ? -12.391 -33.001 4.157 1.00 38.50 154 ASP A N 1
ATOM 1237 C CA . ASP A 1 154 ? -13.556 -33.860 4.337 1.00 38.50 154 ASP A CA 1
ATOM 1238 C C . ASP A 1 154 ? -13.644 -34.498 5.727 1.00 38.50 154 ASP A C 1
ATOM 1240 O O . ASP A 1 154 ? -12.677 -35.018 6.288 1.00 38.50 154 ASP A O 1
ATOM 1244 N N . VAL A 1 155 ? -14.880 -34.544 6.221 1.00 46.59 155 VAL A N 1
ATOM 1245 C CA . VAL A 1 155 ? -15.320 -35.498 7.231 1.00 46.59 155 VAL A CA 1
ATOM 1246 C C . VAL A 1 155 ? -16.025 -36.655 6.507 1.00 46.59 155 VAL A C 1
ATOM 1248 O O . VAL A 1 155 ? -17.125 -36.475 5.994 1.00 46.59 155 VAL A O 1
ATOM 1251 N N . HIS A 1 156 ? -15.400 -37.840 6.602 1.00 35.25 156 HIS A N 1
ATOM 1252 C CA . HIS A 1 156 ? -15.971 -39.207 6.615 1.00 35.25 156 HIS A CA 1
ATOM 1253 C C . HIS A 1 156 ? -16.418 -39.901 5.303 1.00 35.25 156 HIS A C 1
ATOM 1255 O O . HIS A 1 156 ? -16.700 -39.218 4.327 1.00 35.25 156 HIS A O 1
ATOM 1261 N N . PRO A 1 157 ? -16.505 -41.263 5.254 1.00 42.28 157 PRO A N 1
ATOM 1262 C CA . PRO A 1 157 ? -16.688 -42.220 6.364 1.00 42.28 157 PRO A CA 1
ATOM 1263 C C . PRO A 1 157 ? -15.582 -43.302 6.456 1.00 42.28 157 PRO A C 1
ATOM 1265 O O . PRO A 1 157 ? -14.902 -43.625 5.495 1.00 42.28 157 PRO A O 1
ATOM 1268 N N . ALA A 1 158 ? -15.179 -43.751 7.647 1.00 52.44 158 ALA A N 1
ATOM 1269 C CA . ALA A 1 158 ? -15.674 -44.995 8.253 1.00 52.44 158 ALA A CA 1
ATOM 1270 C C . ALA A 1 158 ? -16.250 -46.028 7.253 1.00 52.44 158 ALA A C 1
ATOM 1272 O O . ALA A 1 158 ? -17.180 -45.729 6.515 1.00 52.44 158 ALA A O 1
ATOM 1273 N N . TYR A 1 159 ? -15.751 -47.263 7.349 1.00 43.94 159 TYR A N 1
ATOM 1274 C CA . TYR A 1 159 ? -16.189 -48.492 6.669 1.00 43.94 159 TYR A CA 1
ATOM 1275 C C . TYR A 1 159 ? -15.663 -48.736 5.252 1.00 43.94 159 TYR A C 1
ATOM 1277 O O . TYR A 1 159 ? -16.284 -48.341 4.271 1.00 43.94 159 TYR A O 1
ATOM 1285 N N . GLN A 1 160 ? -14.625 -49.573 5.161 1.00 43.41 160 GLN A N 1
ATOM 1286 C CA . GLN A 1 160 ? -14.662 -50.737 4.274 1.00 43.41 160 GLN A CA 1
ATOM 1287 C C . GLN A 1 160 ? -14.165 -51.972 5.046 1.00 43.41 160 GLN A C 1
ATOM 1289 O O . GLN A 1 160 ? -13.234 -51.872 5.841 1.00 43.41 160 GLN A O 1
ATOM 1294 N N . HIS A 1 161 ? -14.926 -53.046 4.841 1.00 46.12 161 HIS A N 1
ATOM 1295 C CA . HIS A 1 161 ? -14.987 -54.376 5.460 1.00 46.12 161 HIS A CA 1
ATOM 1296 C C . HIS A 1 161 ? -13.684 -55.069 5.865 1.00 46.12 161 HIS A C 1
ATOM 1298 O O . HIS A 1 161 ? -12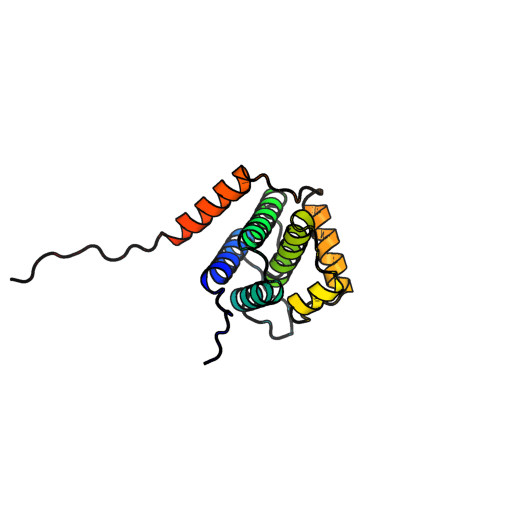.694 -54.979 5.110 1.00 46.12 161 HIS A O 1
#

Mean predicted aligned error: 7.43 Å

Organism: NCBI:txid1280837

Secondary structure (DSSP, 8-state):
---TTTT-HHHHHHHHHHHHHHH-------SS-PPPHHHHHHHHHHHH---HHHHHHHHHHHHHHHHH-TT-----HHHHHHHHHHHHHHHH-SSPPPHHHHHHHTTTSS-HHHHHHHHHHHHHHTTT-----HHHHHHHHHHHHHHHT------------

Nearest PDB structures (foldseek):
  7sj3-assembly1_B  TM=5.341E-01  e=4.886E-03  Homo sapiens
  6sg4-assembly1_B  TM=5.699E-01  e=4.523E-02  Homo sapiens
  7kjs-assembly1_B  TM=6.243E-01  e=8.187E-02  Homo sapiens
  8h6p-assembly1_B  TM=6.301E-01  e=1.102E-01  Homo sapiens
  6sg4-assembly1_D  TM=5.679E-01  e=1.102E-01  Homo sapiens

InterPro domains:
  IPR006671 Cyclin, N-terminal [PF00134] (34-131)
  IPR013922 Cyclin PHO80-like [PTHR15615] (11-146)
  IPR036915 Cyclin-like superfamily [SSF47954] (23-131)

Sequence (161 aa):
MYDRFYGHREISELSESVISALFASVSSSQTRPTPRLAEFIAYALHRTRLPDEITFQALFLLRRLKSRFPAARGSSGHRLFISALMLASKSSCDDTYSNKSWTIVSQGLFSLREVNQMERELFGYLGYKVNVEYEELEAFTSLLQAGQQVYIPDVHPAYQH

Foldseek 3Di:
DDDLLLPPQPLLVLLLVLLCVLAPDADPPDPDDDDDSSSLLSLLCNLVVDDVLLQLLLSVLSVLLCVLPVPDYHDDSLLSRLLSSQLSQVVPPPDHDDLVSSCVSSVVPDDSVRSVVSNVVSCVSSVVPSDDDPVRSVVSVVVSVVVVVPDDDDDDDDDDD

pLDDT: mean 85.67, std 17.1, range [34.19, 97.94]

Radius of gyration: 17.39 Å; Cα contacts (8 Å, |Δi|>4): 148; chains: 1; bounding box: 34×67×40 Å

Solvent-accessible surface area (backbone atoms only — not comparable to full-atom values): 9585 Å² total; per-residue (Å²): 134,84,67,72,27,69,89,33,50,68,66,15,48,50,50,41,50,52,51,45,70,71,40,67,74,57,80,72,91,60,95,62,95,71,74,57,58,29,44,47,42,10,47,28,46,61,69,66,67,64,61,69,68,41,53,52,44,13,54,47,50,50,50,53,40,37,72,76,37,74,83,62,69,82,64,47,68,63,57,55,50,53,36,27,38,52,49,29,41,56,72,74,40,95,82,59,80,51,62,69,52,50,21,60,47,50,73,60,76,41,52,57,69,50,47,57,48,43,44,54,51,52,41,56,71,45,68,72,61,69,81,73,55,69,68,63,49,50,55,50,51,52,51,55,57,56,64,67,61,78,72,86,85,84,87,82,76,87,86,82,134